Protein AF-Q5BXK5-F1 (afdb_monomer_lite)

pLDDT: mean 79.36, std 17.01, range [34.5, 97.44]

Secondary structure (DSSP, 8-state):
-----------HHHHHHHHHTT--BSSSEEE-TTSB-SSTT-B--STTEEE-GGGS-SS-SGGGS-HHHHHHHHHHHHHHHH-TTS---SSPPPP-S-PPPP--SPEEEEEEETTTEEEEEEE-------HHHHTTSTT--EEE---S-TT---PEEE-

InterPro domains:
  IPR038884 Cilia- and flagella-associated protein 61 [PTHR21178] (2-152)
  IPR056299 CFAP61, dimerisation domain [PF23150] (101-157)

Organism: Schistosoma japonicum (NCBI:txid6182)

Structure (mmCIF, N/CA/C/O backbone):
data_AF-Q5BXK5-F1
#
_entry.id   AF-Q5BXK5-F1
#
loop_
_atom_site.group_PDB
_atom_site.id
_atom_site.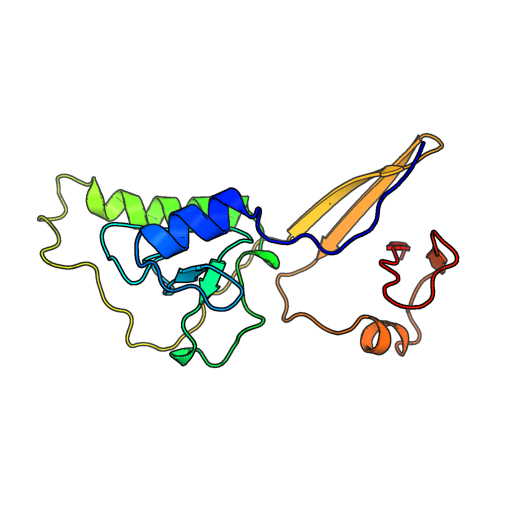type_symbol
_atom_site.label_atom_id
_atom_site.label_alt_id
_atom_site.label_comp_id
_atom_site.label_asym_id
_atom_site.label_entity_id
_atom_site.label_seq_id
_atom_site.pdbx_PDB_ins_code
_atom_site.Cartn_x
_atom_site.Cartn_y
_atom_site.Cartn_z
_atom_site.occupancy
_atom_site.B_iso_or_equiv
_atom_site.auth_seq_id
_atom_site.auth_comp_id
_atom_site.auth_asym_id
_atom_site.auth_atom_id
_atom_site.pdbx_PDB_model_num
ATOM 1 N N . GLY A 1 1 ? 7.413 -12.400 -27.528 1.00 47.06 1 GLY A N 1
ATOM 2 C CA . GLY A 1 1 ? 6.605 -12.366 -26.295 1.00 47.06 1 GLY A CA 1
ATOM 3 C C . GLY A 1 1 ? 5.501 -11.351 -26.468 1.00 47.06 1 GLY A C 1
ATOM 4 O O . GLY A 1 1 ? 5.751 -10.325 -27.089 1.00 47.06 1 GLY A O 1
ATOM 5 N N . LEU A 1 2 ? 4.295 -11.656 -25.992 1.00 42.16 2 LEU A N 1
ATOM 6 C CA . LEU A 1 2 ? 3.177 -10.714 -25.979 1.00 42.16 2 LEU A CA 1
ATOM 7 C C . LEU A 1 2 ? 3.329 -9.806 -24.750 1.00 42.16 2 LEU A C 1
ATOM 9 O O . LEU A 1 2 ? 3.443 -10.312 -23.636 1.00 42.16 2 LEU A O 1
ATOM 13 N N . PHE A 1 3 ? 3.337 -8.491 -24.949 1.00 54.56 3 PHE A N 1
ATOM 14 C CA . PHE A 1 3 ? 3.323 -7.518 -23.858 1.00 54.56 3 PHE A CA 1
ATOM 15 C C . PHE A 1 3 ? 1.945 -6.856 -23.828 1.00 54.56 3 PHE A C 1
ATOM 17 O O . PHE A 1 3 ? 1.553 -6.193 -24.786 1.00 54.56 3 PHE A O 1
ATOM 24 N N . TYR A 1 4 ? 1.191 -7.084 -22.751 1.00 51.09 4 TYR A N 1
ATOM 25 C CA . TYR A 1 4 ? -0.120 -6.475 -22.535 1.00 51.09 4 TYR A CA 1
ATOM 26 C C . TYR A 1 4 ? 0.035 -5.242 -21.644 1.00 51.09 4 TYR A C 1
ATOM 28 O O . TYR A 1 4 ? 0.395 -5.351 -20.471 1.00 51.09 4 TYR A O 1
ATOM 36 N N . PHE A 1 5 ? -0.224 -4.068 -22.214 1.00 59.38 5 PHE A N 1
ATOM 37 C CA . PHE A 1 5 ? -0.171 -2.788 -21.518 1.00 59.38 5 PHE A CA 1
ATOM 38 C C . PHE A 1 5 ? -1.597 -2.282 -21.317 1.00 59.38 5 PHE A C 1
ATOM 40 O O . PHE A 1 5 ? -2.149 -1.611 -22.178 1.00 59.38 5 PHE A O 1
ATOM 47 N N . TYR A 1 6 ? -2.195 -2.620 -20.180 1.00 58.75 6 TYR A N 1
ATOM 48 C CA . TYR A 1 6 ? -3.467 -2.042 -19.747 1.00 58.75 6 TYR A CA 1
ATOM 49 C C . TYR A 1 6 ? -3.306 -1.390 -18.380 1.00 58.75 6 TYR A C 1
ATOM 51 O O . TYR A 1 6 ? -2.348 -1.691 -17.650 1.00 58.75 6 TYR A O 1
ATOM 59 N N . MET A 1 7 ? -4.207 -0.468 -18.031 1.00 67.44 7 MET A N 1
ATOM 60 C CA . MET A 1 7 ? -4.188 0.117 -16.699 1.00 67.44 7 MET A CA 1
ATOM 61 C C . MET A 1 7 ? -4.276 -0.968 -15.629 1.00 67.44 7 MET A C 1
ATOM 63 O O . MET A 1 7 ? -5.068 -1.899 -15.729 1.00 67.44 7 MET A O 1
ATOM 67 N N . LYS A 1 8 ? -3.421 -0.865 -14.602 1.00 78.00 8 LYS A N 1
ATOM 68 C CA . LYS A 1 8 ? -3.554 -1.735 -13.435 1.00 78.00 8 LYS A CA 1
ATOM 69 C C . LYS A 1 8 ? -4.828 -1.302 -12.723 1.00 78.00 8 LYS A C 1
ATOM 71 O O . LYS A 1 8 ? -4.915 -0.159 -12.280 1.00 78.00 8 LYS A O 1
ATOM 76 N N . THR A 1 9 ? -5.797 -2.198 -12.657 1.00 84.69 9 THR A N 1
ATOM 77 C CA . THR A 1 9 ? -7.050 -2.002 -11.933 1.00 84.69 9 THR A CA 1
ATOM 78 C C . THR A 1 9 ? -7.093 -2.931 -10.729 1.00 84.69 9 THR A C 1
ATOM 80 O O . THR A 1 9 ? -6.253 -3.822 -10.580 1.00 84.69 9 THR A O 1
ATOM 83 N N . VAL A 1 10 ? -8.054 -2.696 -9.841 1.00 89.38 10 VAL A N 1
ATOM 84 C CA . VAL A 1 10 ? -8.318 -3.603 -8.725 1.00 89.38 10 VAL A CA 1
ATOM 85 C C . VAL A 1 10 ? -8.914 -4.895 -9.278 1.00 89.38 10 VAL A C 1
ATOM 87 O O . VAL A 1 10 ? -9.721 -4.862 -10.208 1.00 89.38 10 VAL A O 1
ATOM 90 N N . ASP A 1 11 ? -8.478 -6.020 -8.722 1.00 92.19 11 ASP A N 1
ATOM 91 C CA . ASP A 1 11 ? -9.042 -7.327 -9.032 1.00 92.19 11 ASP A CA 1
ATOM 92 C C . ASP A 1 11 ? -10.527 -7.394 -8.623 1.00 92.19 11 ASP A C 1
ATOM 94 O O . ASP A 1 11 ? -10.926 -6.851 -7.589 1.00 92.19 11 ASP A O 1
ATOM 98 N N . MET A 1 12 ? -11.358 -8.040 -9.442 1.00 93.69 12 MET A N 1
ATOM 99 C CA . MET A 1 12 ? -12.809 -8.054 -9.226 1.00 93.69 12 MET A CA 1
ATOM 100 C C . MET A 1 12 ? -13.225 -8.813 -7.966 1.00 93.69 12 MET A C 1
ATOM 102 O O . MET A 1 12 ? -14.217 -8.437 -7.341 1.00 93.69 12 MET A O 1
ATOM 106 N N . ASP A 1 13 ? -12.488 -9.848 -7.567 1.00 96.56 13 ASP A N 1
ATOM 107 C CA . ASP A 1 13 ? -12.787 -10.595 -6.346 1.00 96.56 13 ASP A CA 1
ATOM 108 C C . ASP A 1 13 ? -12.410 -9.780 -5.111 1.00 96.56 13 ASP A C 1
ATOM 110 O O . ASP A 1 13 ? -13.177 -9.728 -4.149 1.00 96.56 13 ASP A O 1
ATOM 114 N N . VAL A 1 14 ? -11.296 -9.043 -5.175 1.00 94.56 14 VAL A N 1
ATOM 115 C CA . VAL A 1 14 ? -10.916 -8.087 -4.124 1.00 94.56 14 VAL A CA 1
ATOM 116 C C . VAL A 1 14 ? -11.968 -6.987 -3.987 1.00 94.56 14 VAL A C 1
ATOM 118 O O . VAL A 1 14 ? -12.402 -6.691 -2.877 1.00 94.56 14 VAL A O 1
ATOM 121 N N . PHE A 1 15 ? -12.413 -6.396 -5.099 1.00 95.00 15 PHE A N 1
ATOM 122 C CA . PHE A 1 15 ? -13.461 -5.375 -5.074 1.00 95.00 15 PHE A CA 1
ATOM 123 C C . PHE A 1 15 ? -14.761 -5.901 -4.449 1.00 95.00 15 PHE A C 1
ATOM 125 O O . PHE A 1 15 ? -15.318 -5.244 -3.568 1.00 95.00 15 PHE A O 1
ATOM 132 N N . ARG A 1 16 ? -15.213 -7.098 -4.854 1.00 96.88 16 ARG A N 1
ATOM 133 C CA . ARG A 1 16 ? -16.400 -7.743 -4.274 1.00 96.88 16 ARG A CA 1
ATOM 134 C C . ARG A 1 16 ? -16.255 -7.951 -2.770 1.00 96.88 16 ARG A C 1
ATOM 136 O O . ARG A 1 16 ? -17.117 -7.502 -2.028 1.00 96.88 16 ARG A O 1
ATOM 143 N N . ALA A 1 17 ? -15.141 -8.526 -2.317 1.00 96.94 17 ALA A N 1
ATOM 144 C CA . ALA A 1 17 ? -14.907 -8.779 -0.897 1.00 96.94 17 ALA A CA 1
ATOM 145 C C . ALA A 1 17 ? -14.939 -7.496 -0.046 1.00 96.94 17 ALA A C 1
ATOM 147 O O . ALA A 1 17 ? -15.514 -7.487 1.043 1.00 96.94 17 ALA A O 1
ATOM 148 N N . LEU A 1 18 ? -14.352 -6.400 -0.544 1.00 96.69 18 LEU A N 1
ATOM 149 C CA . LEU A 1 18 ? -14.388 -5.100 0.135 1.00 96.69 18 LEU A CA 1
ATOM 150 C C . LEU A 1 18 ? -15.818 -4.546 0.216 1.00 96.69 18 LEU A C 1
ATOM 152 O O . LEU A 1 18 ? -16.234 -4.075 1.275 1.00 96.69 18 LEU A O 1
ATOM 156 N N . ASN A 1 19 ? -16.568 -4.626 -0.885 1.00 95.56 19 ASN A N 1
ATOM 157 C CA . ASN A 1 19 ? -17.942 -4.137 -0.953 1.00 95.56 19 ASN A CA 1
ATOM 158 C C . ASN A 1 19 ? -18.890 -4.950 -0.056 1.00 95.56 19 ASN A C 1
ATOM 160 O O . ASN A 1 19 ? -19.673 -4.367 0.691 1.00 95.56 19 ASN A O 1
ATOM 164 N N . ASP A 1 20 ? -18.770 -6.278 -0.072 1.00 97.38 20 ASP A N 1
ATOM 165 C CA . ASP A 1 20 ? -19.553 -7.191 0.772 1.00 97.38 20 ASP A CA 1
ATOM 166 C C . ASP A 1 20 ? -19.242 -7.000 2.268 1.00 97.38 20 ASP A C 1
ATOM 168 O O . ASP A 1 20 ? -20.085 -7.262 3.123 1.00 97.38 20 ASP A O 1
ATOM 172 N N . SER A 1 21 ? -18.050 -6.480 2.583 1.00 96.75 21 SER A N 1
ATOM 173 C CA . SER A 1 21 ? -17.633 -6.101 3.941 1.00 96.75 21 SER A CA 1
ATOM 174 C C . SER A 1 21 ? -18.034 -4.669 4.331 1.00 96.75 21 SER A C 1
ATOM 176 O O . SER A 1 21 ? -17.604 -4.180 5.374 1.00 96.75 21 SER A O 1
ATOM 178 N N . CYS A 1 22 ? -18.826 -3.969 3.509 1.00 96.00 22 CYS A N 1
ATOM 179 C CA . CYS A 1 22 ? -19.244 -2.577 3.730 1.00 96.00 22 CYS A CA 1
ATOM 180 C C . CYS A 1 22 ? -18.069 -1.591 3.891 1.00 96.00 22 CYS A C 1
ATOM 182 O O . CYS A 1 22 ? -18.188 -0.570 4.581 1.00 96.00 22 CYS A O 1
ATOM 184 N N . LEU A 1 23 ? -16.927 -1.879 3.258 1.00 97.44 23 LEU A N 1
ATOM 185 C CA . LEU A 1 23 ? -15.795 -0.963 3.236 1.00 97.44 23 LEU A CA 1
ATOM 186 C C . LEU A 1 23 ? -15.999 0.107 2.164 1.00 97.44 23 LEU A C 1
ATOM 188 O O . LEU A 1 23 ? -16.365 -0.184 1.025 1.00 97.44 23 LEU A O 1
ATOM 192 N N . VAL A 1 24 ? -15.755 1.367 2.526 1.00 96.06 24 VAL A N 1
ATOM 193 C CA . VAL A 1 24 ? -15.967 2.496 1.616 1.00 96.06 24 VAL A CA 1
ATOM 194 C C . VAL A 1 24 ? -14.963 2.426 0.468 1.00 96.06 24 VAL A C 1
ATOM 196 O O . VAL A 1 24 ? -13.750 2.545 0.661 1.00 96.06 24 VAL A O 1
ATOM 199 N N . PHE A 1 25 ? -15.492 2.285 -0.746 1.00 95.06 25 PHE A N 1
ATOM 200 C CA . PHE A 1 25 ? -14.717 2.172 -1.972 1.00 95.06 25 PHE A CA 1
ATOM 201 C C . PHE A 1 25 ? -15.172 3.225 -2.993 1.00 95.06 25 PHE A C 1
ATOM 203 O O . PHE A 1 25 ? -16.329 3.257 -3.398 1.00 95.06 25 PHE A O 1
ATOM 210 N N . ASP A 1 26 ? -14.252 4.090 -3.423 1.00 91.88 26 ASP A N 1
ATOM 211 C CA . ASP A 1 26 ? -14.485 5.168 -4.398 1.00 91.88 26 ASP A CA 1
ATOM 212 C C . ASP A 1 26 ? -13.371 5.118 -5.448 1.00 91.88 26 ASP A C 1
ATOM 214 O O . ASP A 1 26 ? -12.355 5.804 -5.322 1.00 91.88 26 ASP A O 1
ATOM 218 N N . SER A 1 27 ? -13.495 4.203 -6.419 1.00 90.12 27 SER A N 1
ATOM 219 C CA . SER A 1 27 ? -12.436 3.722 -7.342 1.00 90.12 27 SER A CA 1
ATOM 220 C C . SER A 1 27 ? -11.240 3.013 -6.679 1.00 90.12 27 SER A C 1
ATOM 222 O O . SER A 1 27 ? -10.515 2.272 -7.341 1.00 90.12 27 SER A O 1
ATOM 224 N N . ARG A 1 28 ? -11.044 3.240 -5.379 1.00 94.06 28 ARG A N 1
ATOM 225 C CA . ARG A 1 28 ? -9.994 2.728 -4.497 1.00 94.06 28 ARG A CA 1
ATOM 226 C C . ARG A 1 28 ? -10.553 2.619 -3.075 1.00 94.06 28 ARG A C 1
ATOM 228 O O . ARG A 1 28 ? -11.512 3.318 -2.738 1.00 94.06 28 ARG A O 1
ATOM 235 N N . LEU A 1 29 ? -9.937 1.785 -2.242 1.00 96.69 29 LEU A N 1
ATOM 236 C CA . LEU A 1 29 ? -10.289 1.637 -0.829 1.00 96.69 29 LEU A CA 1
ATOM 237 C C . LEU A 1 29 ? -9.961 2.930 -0.071 1.00 96.69 29 LEU A C 1
ATOM 239 O O . LEU A 1 29 ? -8.819 3.391 -0.094 1.00 96.69 29 LEU A O 1
ATOM 243 N N . VAL A 1 30 ? -10.957 3.528 0.578 1.00 95.69 30 VAL A N 1
ATOM 244 C CA . VAL A 1 30 ? -10.799 4.817 1.258 1.00 95.69 30 VAL A CA 1
ATOM 245 C C . VAL A 1 30 ? -10.200 4.622 2.649 1.00 95.69 30 VAL A C 1
ATOM 247 O O . VAL A 1 30 ? -10.742 3.872 3.460 1.00 95.69 30 VAL A O 1
ATOM 250 N N . ILE A 1 31 ? -9.117 5.346 2.932 1.00 95.12 31 ILE A N 1
ATOM 251 C CA . ILE A 1 31 ? -8.429 5.359 4.228 1.00 95.12 31 ILE A CA 1
ATOM 252 C C 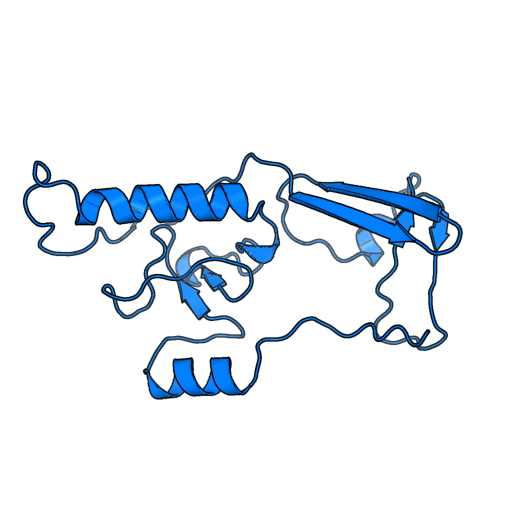. ILE A 1 31 ? -8.205 6.786 4.751 1.00 95.12 31 ILE A C 1
ATOM 254 O O . ILE A 1 31 ? -8.242 7.750 3.986 1.00 95.12 31 ILE A O 1
ATOM 258 N N . ASP A 1 32 ? -7.964 6.951 6.050 1.00 92.06 32 ASP A N 1
ATOM 259 C CA . ASP A 1 32 ? -7.323 8.168 6.577 1.00 92.06 32 ASP A CA 1
ATOM 260 C C . ASP A 1 32 ? -5.793 8.076 6.602 1.00 92.06 32 ASP A C 1
ATOM 262 O O . ASP A 1 32 ? -5.206 7.070 6.203 1.00 92.06 32 ASP A O 1
ATOM 266 N N . ILE A 1 33 ? -5.146 9.153 7.058 1.00 91.19 33 ILE A N 1
ATOM 267 C CA . ILE A 1 33 ? -3.684 9.237 7.167 1.00 91.19 33 ILE A CA 1
ATOM 268 C C . ILE A 1 33 ? -3.085 8.230 8.157 1.00 91.19 33 ILE A C 1
ATOM 270 O O . ILE A 1 33 ? -1.903 7.923 8.063 1.00 91.19 33 ILE A O 1
ATOM 274 N N . ASN A 1 34 ? -3.901 7.683 9.063 1.00 90.50 34 ASN A N 1
ATOM 275 C CA . ASN A 1 34 ? -3.506 6.655 10.026 1.00 90.50 34 ASN A CA 1
ATOM 276 C C . ASN A 1 34 ? -3.840 5.244 9.503 1.00 90.50 34 ASN A C 1
ATOM 278 O O . ASN A 1 34 ? -3.887 4.282 10.272 1.00 90.50 34 ASN A O 1
ATOM 282 N N . PHE A 1 35 ? -4.061 5.105 8.191 1.00 93.69 35 PHE A N 1
ATOM 283 C CA . PHE A 1 35 ? -4.338 3.852 7.487 1.00 93.69 35 PHE A CA 1
ATOM 284 C C . PHE A 1 35 ? -5.674 3.188 7.834 1.00 93.69 35 PHE A C 1
ATOM 286 O O . PHE A 1 35 ? -5.916 2.074 7.369 1.00 93.69 35 PHE A O 1
ATOM 293 N N . HIS A 1 36 ? -6.559 3.824 8.608 1.00 93.12 36 HIS A N 1
ATOM 294 C CA . HIS A 1 36 ? -7.856 3.228 8.934 1.00 93.12 36 HIS A CA 1
ATOM 295 C C . HIS A 1 36 ? -8.823 3.348 7.769 1.00 93.12 36 HIS A C 1
ATOM 297 O O . HIS A 1 36 ? -8.920 4.401 7.137 1.00 93.12 36 HIS A O 1
ATOM 303 N N . THR A 1 37 ? -9.608 2.297 7.555 1.00 94.81 37 THR A N 1
ATOM 304 C CA . THR A 1 37 ? -10.802 2.361 6.707 1.00 94.81 37 THR A CA 1
ATOM 305 C C . THR A 1 37 ? -11.966 3.039 7.453 1.00 94.81 37 THR A C 1
ATOM 307 O O . THR A 1 37 ? -11.780 3.684 8.489 1.00 94.81 37 THR A O 1
ATOM 310 N N . ASN A 1 38 ? -13.196 2.931 6.941 1.00 93.12 38 ASN A N 1
ATOM 311 C CA . ASN A 1 38 ? -14.387 3.306 7.711 1.00 93.12 38 ASN A CA 1
ATOM 312 C C . ASN A 1 38 ? -14.631 2.388 8.920 1.00 93.12 38 ASN A C 1
ATOM 314 O O . ASN A 1 38 ? -15.261 2.830 9.879 1.00 93.12 38 ASN A O 1
ATOM 318 N N . ASP A 1 39 ? -14.126 1.153 8.891 1.00 92.38 39 ASP A N 1
ATOM 319 C CA . ASP A 1 39 ? -14.006 0.311 10.076 1.00 92.38 39 ASP A CA 1
ATOM 320 C C . ASP A 1 39 ? -12.621 0.521 10.692 1.00 92.38 39 ASP A C 1
ATOM 322 O O . ASP A 1 39 ? -11.588 0.249 10.079 1.00 92.38 39 ASP A O 1
ATOM 326 N N . ALA A 1 40 ? -12.593 1.013 11.925 1.00 85.56 40 ALA A N 1
ATOM 327 C CA . ALA A 1 40 ? -11.353 1.390 12.580 1.00 85.56 40 ALA A CA 1
ATOM 328 C C . ALA A 1 40 ? -10.525 0.190 13.089 1.00 85.56 40 ALA A C 1
ATOM 330 O O . ALA A 1 40 ? -9.380 0.362 13.502 1.00 85.56 40 ALA A O 1
ATOM 331 N N . SER A 1 41 ? -11.083 -1.024 13.046 1.00 87.62 41 SER A N 1
ATOM 332 C CA . SER A 1 41 ? -10.343 -2.272 13.261 1.00 87.62 41 SER A CA 1
ATOM 333 C C . SER A 1 41 ? -9.625 -2.761 11.998 1.00 87.62 41 SER A C 1
ATOM 335 O O . SER A 1 41 ? -8.716 -3.587 12.086 1.00 87.62 41 SER A O 1
ATOM 337 N N . ILE A 1 42 ? -9.990 -2.224 10.829 1.00 92.94 42 ILE A N 1
ATOM 338 C CA . ILE A 1 42 ? -9.433 -2.600 9.533 1.00 92.94 42 ILE A CA 1
ATOM 339 C C . ILE A 1 42 ? -8.543 -1.468 9.027 1.00 92.94 42 ILE A C 1
ATOM 341 O O . ILE A 1 42 ? -8.979 -0.329 8.831 1.00 92.94 42 ILE A O 1
ATOM 345 N N . ARG A 1 43 ? -7.278 -1.805 8.774 1.00 93.69 43 ARG A N 1
ATOM 346 C CA . ARG A 1 43 ? -6.294 -0.900 8.180 1.00 93.69 43 ARG A CA 1
ATOM 347 C C . ARG A 1 43 ? -5.864 -1.397 6.811 1.00 93.69 43 ARG A C 1
ATOM 349 O O . ARG A 1 43 ? -5.835 -2.601 6.566 1.00 93.69 43 ARG A O 1
ATOM 356 N N . ALA A 1 44 ? -5.514 -0.474 5.925 1.00 96.38 44 ALA A N 1
ATOM 357 C CA . ALA A 1 44 ? -5.066 -0.808 4.582 1.00 96.38 44 ALA A CA 1
ATOM 358 C C . ALA A 1 44 ? -3.974 0.142 4.098 1.00 96.38 44 ALA A C 1
ATOM 360 O O . ALA A 1 44 ? -3.959 1.324 4.431 1.00 96.38 44 ALA A O 1
ATOM 361 N N . ALA A 1 45 ? -3.085 -0.374 3.255 1.00 97.06 45 ALA A N 1
ATOM 362 C CA . ALA A 1 45 ? -2.019 0.391 2.629 1.00 97.06 45 ALA A CA 1
ATOM 363 C C . ALA A 1 45 ? -1.774 -0.077 1.188 1.00 97.06 45 ALA A C 1
ATOM 365 O O . ALA A 1 45 ? -2.276 -1.114 0.751 1.00 97.06 45 ALA A O 1
ATOM 366 N N . GLY A 1 46 ? -0.981 0.693 0.444 1.00 95.50 46 GLY A N 1
ATOM 367 C CA . GLY A 1 46 ? -0.560 0.336 -0.909 1.00 95.50 46 GLY A CA 1
ATOM 368 C C . GLY A 1 46 ? -1.494 0.827 -2.026 1.00 95.50 46 GLY A C 1
ATOM 369 O O . GLY A 1 46 ? -2.446 1.566 -1.772 1.00 95.50 46 GLY A O 1
ATOM 370 N N . PRO A 1 47 ? -1.229 0.445 -3.289 1.00 93.69 47 PRO A N 1
ATOM 371 C CA . PRO A 1 47 ? -1.805 1.093 -4.477 1.00 93.69 47 PRO A CA 1
ATOM 372 C C . PRO A 1 47 ? -3.335 1.037 -4.602 1.00 93.69 47 PRO A C 1
ATOM 374 O O . PRO A 1 47 ? -3.919 1.844 -5.324 1.00 93.69 47 PRO A O 1
ATOM 377 N N . ILE A 1 48 ? -3.985 0.104 -3.898 1.00 95.06 48 ILE A N 1
ATOM 378 C CA . ILE A 1 48 ? -5.449 -0.010 -3.844 1.00 95.06 48 ILE A CA 1
ATOM 379 C C . ILE A 1 48 ? -6.103 1.124 -3.048 1.00 95.06 48 ILE A C 1
ATOM 381 O O . ILE A 1 48 ? -7.304 1.338 -3.171 1.00 95.06 48 ILE A O 1
ATOM 385 N N . THR A 1 49 ? -5.336 1.835 -2.223 1.00 95.81 49 THR A N 1
ATOM 386 C CA . THR A 1 49 ? -5.862 2.820 -1.273 1.00 95.81 49 THR A CA 1
ATOM 387 C C . THR A 1 49 ? -5.895 4.242 -1.835 1.00 95.81 49 THR A C 1
ATOM 389 O O . THR A 1 49 ? -5.075 4.626 -2.673 1.00 95.81 49 THR A O 1
ATOM 392 N N . LYS A 1 50 ? -6.844 5.046 -1.349 1.00 94.44 50 LYS A N 1
ATOM 393 C CA . LYS A 1 50 ? -6.884 6.507 -1.505 1.00 94.44 50 LYS A CA 1
ATOM 394 C C . LYS A 1 50 ? -7.217 7.164 -0.168 1.00 94.44 50 LYS A C 1
ATOM 396 O O . LYS A 1 50 ? -7.922 6.566 0.642 1.00 94.44 50 LYS A O 1
ATOM 401 N N . PHE A 1 51 ? -6.772 8.399 0.042 1.00 93.81 51 PHE A N 1
ATOM 402 C CA . PHE A 1 51 ? -7.164 9.147 1.235 1.00 93.81 51 PHE A CA 1
ATOM 403 C C . PHE A 1 51 ? -8.613 9.659 1.139 1.00 93.81 51 PHE A C 1
ATOM 405 O O . PHE A 1 51 ? -9.164 9.829 0.046 1.00 93.81 51 PHE A O 1
ATOM 412 N N . LYS A 1 52 ? -9.254 9.882 2.295 1.00 91.50 52 LYS A N 1
ATOM 413 C CA . LYS A 1 52 ? -10.603 10.472 2.403 1.00 91.50 52 LYS A CA 1
ATOM 414 C C . LYS A 1 52 ? -10.687 11.805 1.635 1.00 91.50 52 LYS A C 1
ATOM 416 O O . LYS A 1 52 ? -9.768 12.615 1.653 1.00 91.50 52 LYS A O 1
ATOM 421 N N . ARG A 1 53 ? -11.839 12.097 1.019 1.00 86.25 53 ARG A N 1
ATOM 422 C CA . ARG A 1 53 ? -12.035 13.332 0.222 1.00 86.25 53 ARG A CA 1
ATOM 423 C C . ARG A 1 53 ? -11.832 14.634 1.004 1.00 86.25 53 ARG A C 1
ATOM 425 O O . ARG A 1 53 ? -11.557 15.658 0.393 1.00 86.25 53 ARG A O 1
ATOM 432 N N . ILE A 1 54 ? -11.938 14.591 2.333 1.00 84.19 54 ILE A N 1
ATOM 433 C CA . ILE A 1 54 ? -11.699 15.743 3.216 1.00 84.19 54 ILE A CA 1
ATOM 434 C C . ILE A 1 54 ? -10.281 16.321 3.081 1.00 84.19 54 ILE A C 1
ATOM 436 O O . ILE A 1 54 ? -10.070 17.475 3.427 1.00 84.19 54 ILE A O 1
ATOM 440 N N . TYR A 1 55 ? -9.332 15.543 2.549 1.00 82.69 55 TYR A N 1
ATOM 441 C CA . TYR A 1 55 ? -7.969 15.989 2.265 1.00 82.69 55 TYR A CA 1
ATOM 442 C C . TYR A 1 55 ? -7.824 16.684 0.893 1.00 82.69 55 TYR A C 1
ATOM 444 O O . TYR A 1 55 ? -6.722 17.073 0.518 1.00 82.69 55 TYR A O 1
ATOM 452 N N . TYR A 1 56 ? -8.918 16.816 0.126 1.00 80.62 56 TYR A N 1
ATOM 453 C CA . TYR A 1 56 ? -9.011 17.512 -1.169 1.00 80.62 56 TYR A CA 1
ATOM 454 C C . TYR A 1 56 ? -7.945 17.123 -2.212 1.00 80.62 56 TYR A C 1
ATOM 456 O O . TYR A 1 56 ? -7.579 17.929 -3.066 1.00 80.62 56 TYR A O 1
ATOM 464 N N . ASN A 1 57 ? -7.454 15.878 -2.176 1.00 81.44 57 ASN A N 1
ATOM 465 C CA . ASN A 1 57 ? -6.445 15.399 -3.116 1.00 81.44 57 ASN A CA 1
ATOM 466 C C . ASN A 1 57 ? -6.620 13.907 -3.445 1.00 81.44 57 ASN A C 1
ATOM 468 O O . ASN A 1 57 ? -6.179 13.032 -2.705 1.00 81.44 57 ASN A O 1
ATOM 472 N N . ASP A 1 58 ? -7.234 13.616 -4.593 1.00 84.19 58 ASP A N 1
ATOM 473 C CA . ASP A 1 58 ? -7.438 12.244 -5.083 1.00 84.19 58 ASP A CA 1
ATOM 474 C C . ASP A 1 58 ? -6.191 11.635 -5.758 1.00 84.19 58 ASP A C 1
ATOM 476 O O . ASP A 1 58 ? -6.175 10.438 -6.080 1.00 84.19 58 ASP A O 1
ATOM 480 N N . TYR A 1 59 ? -5.152 12.444 -5.994 1.00 86.12 59 TYR A N 1
ATOM 481 C CA . TYR A 1 59 ? -3.909 12.031 -6.650 1.00 86.12 59 TYR A CA 1
ATOM 482 C C . TYR A 1 59 ? -2.816 11.656 -5.650 1.00 86.12 59 TYR A C 1
ATOM 484 O O . TYR A 1 59 ? -2.002 10.782 -5.949 1.00 86.12 59 TYR A O 1
ATOM 492 N N . TRP A 1 60 ? -2.828 12.255 -4.458 1.00 90.00 60 TRP A N 1
ATOM 493 C CA . TRP A 1 60 ? -1.946 11.891 -3.358 1.00 90.00 60 TRP A CA 1
ATOM 494 C C . TRP A 1 60 ? -2.390 10.547 -2.782 1.00 90.00 60 TRP A C 1
ATOM 496 O O . TRP A 1 60 ? -3.371 10.452 -2.054 1.00 90.00 60 TRP A O 1
ATOM 506 N N . ARG A 1 61 ? -1.726 9.467 -3.191 1.00 91.25 61 ARG A N 1
ATOM 507 C CA . ARG A 1 61 ? -2.101 8.083 -2.862 1.00 91.25 61 ARG A CA 1
ATOM 508 C C . ARG A 1 61 ? -0.846 7.252 -2.671 1.00 91.25 61 ARG A C 1
ATOM 510 O O . ARG A 1 61 ? 0.158 7.520 -3.319 1.00 91.25 61 ARG A O 1
ATOM 517 N N . HIS A 1 62 ? -0.927 6.160 -1.917 1.00 94.56 62 HIS A N 1
ATOM 518 C CA . HIS A 1 62 ? 0.204 5.237 -1.740 1.00 94.56 62 HIS A CA 1
ATOM 519 C C . HIS A 1 62 ? 0.778 4.681 -3.053 1.00 94.56 62 HIS A C 1
ATOM 521 O O . HIS A 1 62 ? 1.933 4.275 -3.092 1.00 94.56 62 HIS A O 1
ATOM 527 N N . GLU A 1 63 ? 0.003 4.683 -4.143 1.00 91.81 63 GLU A N 1
ATOM 528 C CA . GLU A 1 63 ? 0.488 4.306 -5.472 1.00 91.81 63 GLU A CA 1
ATOM 529 C C . GLU A 1 63 ? 1.688 5.145 -5.942 1.00 91.81 63 GLU A C 1
ATOM 531 O O . GLU A 1 63 ? 2.530 4.605 -6.652 1.00 91.81 63 GLU A O 1
ATOM 536 N N . ILE A 1 64 ? 1.799 6.428 -5.578 1.00 89.75 64 ILE A N 1
ATOM 537 C CA . ILE A 1 64 ? 2.902 7.306 -6.027 1.00 89.75 64 ILE A CA 1
ATOM 538 C C . ILE A 1 64 ? 4.146 7.206 -5.130 1.00 89.75 64 ILE A C 1
ATOM 540 O O . ILE A 1 64 ? 5.213 7.671 -5.516 1.00 89.75 64 ILE A O 1
ATOM 544 N N . ALA A 1 65 ? 4.012 6.588 -3.956 1.00 92.44 65 ALA A N 1
ATOM 545 C CA . ALA A 1 65 ? 5.040 6.535 -2.927 1.00 92.44 65 ALA A CA 1
ATOM 546 C C . ALA A 1 65 ? 5.866 5.240 -2.986 1.00 92.44 65 ALA A C 1
ATOM 548 O O . ALA A 1 65 ? 5.529 4.276 -3.686 1.00 92.44 65 ALA A O 1
ATOM 549 N N . ASN A 1 66 ? 6.962 5.213 -2.228 1.00 94.62 66 ASN A N 1
ATOM 550 C CA . ASN A 1 66 ? 7.761 4.014 -2.025 1.00 94.62 66 ASN A CA 1
ATOM 551 C C . ASN A 1 66 ? 7.013 3.021 -1.117 1.00 94.62 66 ASN A C 1
ATOM 553 O O . ASN A 1 66 ? 6.668 3.342 0.016 1.00 94.62 66 ASN A O 1
ATOM 557 N N . SER A 1 67 ? 6.780 1.791 -1.581 1.00 94.94 67 SER A N 1
ATOM 558 C CA . SER A 1 67 ? 6.024 0.794 -0.811 1.00 94.94 67 SER A CA 1
ATOM 559 C C . SER A 1 67 ? 6.701 0.362 0.493 1.00 94.94 67 SER A C 1
ATOM 561 O O . SER A 1 67 ? 6.002 -0.055 1.412 1.00 94.94 67 SER A O 1
ATOM 563 N N . VAL A 1 68 ? 8.034 0.442 0.579 1.00 96.06 68 VAL A N 1
ATOM 564 C CA . VAL A 1 68 ? 8.793 0.143 1.803 1.00 96.06 68 VAL A CA 1
ATOM 565 C C . VAL A 1 68 ? 8.524 1.222 2.847 1.00 96.06 68 VAL A C 1
ATOM 567 O O . VAL A 1 68 ? 8.159 0.886 3.969 1.00 96.06 68 VAL A O 1
ATOM 570 N N . GLU A 1 69 ? 8.596 2.500 2.465 1.00 96.50 69 GLU A N 1
ATOM 571 C CA . GLU A 1 69 ? 8.220 3.625 3.334 1.00 96.50 69 GLU A CA 1
ATOM 572 C C . GLU A 1 69 ? 6.775 3.497 3.827 1.00 96.50 69 GLU A C 1
ATOM 574 O O . GLU A 1 69 ? 6.528 3.550 5.027 1.00 96.50 69 GLU A O 1
ATOM 579 N N . ILE A 1 70 ? 5.830 3.230 2.917 1.00 96.94 70 ILE A N 1
ATOM 580 C CA . ILE A 1 70 ? 4.421 3.010 3.271 1.00 96.94 70 ILE A CA 1
ATOM 581 C C . ILE A 1 70 ? 4.263 1.862 4.278 1.00 96.94 70 ILE A C 1
ATOM 583 O O . ILE A 1 70 ? 3.481 1.972 5.222 1.00 96.94 70 ILE A O 1
ATOM 587 N N . GLY A 1 71 ? 4.996 0.762 4.086 1.00 96.38 71 GLY A N 1
ATOM 588 C CA . GLY A 1 71 ? 4.989 -0.378 5.000 1.00 96.38 71 GLY A CA 1
ATOM 589 C C . GLY A 1 71 ? 5.530 -0.031 6.387 1.00 96.38 71 GLY A C 1
ATOM 590 O O . GLY A 1 71 ? 4.930 -0.436 7.379 1.00 96.38 71 GLY A O 1
ATOM 591 N N . HIS A 1 72 ? 6.607 0.756 6.461 1.00 95.81 72 HIS A N 1
ATOM 592 C CA . HIS A 1 72 ? 7.134 1.270 7.727 1.00 95.81 72 HIS A CA 1
ATOM 593 C C . HIS A 1 72 ? 6.116 2.161 8.437 1.00 95.81 72 HIS A C 1
ATOM 595 O O . HIS A 1 72 ? 5.798 1.895 9.591 1.00 95.81 72 HIS A O 1
ATOM 601 N N . CYS A 1 73 ? 5.523 3.131 7.736 1.00 94.12 73 CYS A N 1
ATOM 602 C CA . CYS A 1 73 ? 4.501 4.002 8.315 1.00 94.12 73 CYS A CA 1
ATOM 603 C C . CYS A 1 73 ? 3.288 3.214 8.837 1.00 94.12 73 CYS A C 1
ATOM 605 O O . CYS A 1 73 ? 2.788 3.502 9.922 1.00 94.12 73 CYS A O 1
ATOM 607 N N . LEU A 1 74 ? 2.818 2.200 8.097 1.00 94.56 74 LEU A N 1
ATOM 608 C CA . LEU A 1 74 ? 1.753 1.315 8.577 1.00 94.56 74 LEU A CA 1
ATOM 609 C C . LEU A 1 74 ? 2.198 0.523 9.816 1.00 94.56 74 LEU A C 1
ATOM 611 O O . LEU A 1 74 ? 1.416 0.365 10.750 1.00 94.56 74 LEU A O 1
ATOM 615 N N . GLY A 1 75 ? 3.434 0.020 9.818 1.00 93.12 75 GLY A N 1
ATOM 616 C CA . GLY A 1 75 ? 4.025 -0.698 10.944 1.00 93.12 75 GLY A CA 1
ATOM 617 C C . GLY A 1 75 ? 4.058 0.148 12.213 1.00 93.12 75 GLY A C 1
ATOM 618 O O . GLY A 1 75 ? 3.563 -0.301 13.242 1.00 93.12 75 GLY A O 1
ATOM 619 N N . ASP A 1 76 ? 4.536 1.388 12.120 1.00 90.00 76 ASP A N 1
ATOM 620 C CA . ASP A 1 76 ? 4.574 2.335 13.239 1.00 90.00 76 ASP A CA 1
ATOM 621 C C . ASP A 1 76 ? 3.173 2.560 13.826 1.00 90.00 76 ASP A C 1
ATOM 623 O O . ASP A 1 76 ? 2.976 2.506 15.036 1.00 90.00 76 ASP A O 1
ATOM 627 N N . GLN A 1 77 ? 2.162 2.698 12.963 1.00 86.75 77 GLN A N 1
ATOM 628 C CA . GLN A 1 77 ? 0.762 2.848 13.373 1.00 86.75 77 GLN A CA 1
ATOM 629 C C . GLN A 1 77 ? 0.157 1.591 14.021 1.00 86.75 77 GLN A C 1
ATOM 631 O O . GLN A 1 77 ? -0.840 1.682 14.745 1.00 86.75 77 GLN A O 1
ATOM 636 N N . LEU A 1 78 ? 0.712 0.412 13.732 1.00 87.19 78 LEU A N 1
ATOM 637 C CA . LEU A 1 78 ? 0.311 -0.854 14.343 1.00 87.19 78 LEU A CA 1
ATOM 638 C C . LEU A 1 78 ? 1.032 -1.107 15.669 1.00 87.19 78 LEU A C 1
ATOM 640 O O . LEU A 1 78 ? 0.433 -1.724 16.546 1.00 87.19 78 LEU A O 1
ATOM 644 N N . LEU A 1 79 ? 2.273 -0.640 15.838 1.00 86.69 79 LEU A N 1
ATOM 645 C CA . LEU A 1 79 ? 3.033 -0.811 17.083 1.00 86.69 79 LEU A CA 1
ATOM 646 C C . LEU A 1 79 ? 2.277 -0.240 18.288 1.00 86.69 79 LEU A C 1
ATOM 648 O O . LEU A 1 79 ? 2.203 -0.906 19.319 1.00 86.69 79 LEU A O 1
ATOM 652 N N . ASP A 1 80 ? 1.603 0.899 18.117 1.00 77.75 80 ASP A N 1
ATOM 653 C CA . ASP A 1 80 ? 0.755 1.514 19.148 1.00 77.75 80 ASP A CA 1
ATOM 654 C C . ASP A 1 80 ? -0.382 0.603 19.651 1.00 77.75 80 ASP A C 1
ATOM 656 O O . ASP A 1 80 ? -0.893 0.786 20.755 1.00 77.75 80 ASP A O 1
ATOM 660 N N . LEU A 1 81 ? -0.808 -0.383 18.853 1.00 77.81 81 LEU A N 1
ATOM 661 C CA . LEU A 1 81 ? -1.835 -1.353 19.247 1.00 77.81 81 LEU A CA 1
ATOM 662 C C . LEU A 1 81 ? -1.271 -2.508 20.081 1.00 77.81 81 LEU A C 1
ATOM 664 O O . LEU A 1 81 ? -2.028 -3.165 20.800 1.00 77.81 81 LEU A O 1
ATOM 668 N N . PHE A 1 82 ? 0.027 -2.783 19.949 1.00 77.81 82 PHE A N 1
ATOM 669 C CA . PHE A 1 82 ? 0.689 -3.940 20.547 1.00 77.81 82 PHE A CA 1
ATOM 670 C C . PHE A 1 82 ? 1.653 -3.577 21.677 1.00 77.81 82 PHE A C 1
ATOM 672 O O . PHE A 1 82 ? 2.108 -4.487 22.369 1.00 77.81 82 PHE A O 1
ATOM 679 N N . ASP A 1 83 ? 1.956 -2.295 21.894 1.00 77.12 83 ASP A N 1
ATOM 680 C CA . ASP A 1 83 ? 2.787 -1.868 23.017 1.00 77.12 83 ASP A CA 1
ATOM 681 C C . ASP A 1 83 ? 2.036 -2.070 24.351 1.00 77.12 83 ASP A C 1
ATOM 683 O O . ASP A 1 83 ? 1.039 -1.392 24.617 1.00 77.12 83 ASP A O 1
ATOM 687 N N . PRO A 1 84 ? 2.500 -2.981 25.228 1.00 73.69 84 PRO A N 1
ATOM 688 C CA . PRO A 1 84 ? 1.856 -3.241 26.514 1.00 73.69 84 PRO A CA 1
ATOM 689 C C . PRO A 1 84 ? 1.943 -2.057 27.491 1.00 73.69 84 PRO A C 1
ATOM 691 O O . PRO A 1 84 ? 1.206 -2.040 28.479 1.00 73.69 84 PRO A O 1
ATOM 694 N N . ASN A 1 85 ? 2.825 -1.082 27.241 1.00 79.06 85 ASN A N 1
ATOM 695 C CA . ASN A 1 85 ? 2.972 0.125 28.056 1.00 79.06 85 ASN A CA 1
ATOM 696 C C . ASN A 1 85 ? 2.032 1.253 27.613 1.00 79.06 85 ASN A C 1
ATOM 698 O O . ASN A 1 85 ? 1.769 2.175 28.389 1.00 79.06 85 ASN A O 1
ATOM 702 N N . ILE A 1 86 ? 1.495 1.182 26.392 1.00 68.88 86 ILE A N 1
ATOM 703 C CA . ILE A 1 86 ? 0.480 2.110 25.899 1.00 68.88 86 ILE A CA 1
ATOM 704 C C . ILE A 1 86 ? -0.869 1.580 26.383 1.00 68.88 86 ILE A C 1
ATOM 706 O O . ILE A 1 86 ? -1.374 0.553 25.930 1.00 68.88 86 ILE A O 1
ATOM 710 N N . GLY A 1 87 ? -1.459 2.254 27.375 1.00 66.19 87 GLY A N 1
ATOM 711 C CA . GLY A 1 87 ? -2.775 1.876 27.889 1.00 66.19 87 GLY A CA 1
ATOM 712 C C . GLY A 1 87 ? -3.774 1.744 26.736 1.00 66.19 87 GLY A C 1
ATOM 713 O O . GLY A 1 87 ? -3.848 2.646 25.905 1.00 66.19 87 GLY A O 1
ATOM 714 N N . LYS A 1 88 ? -4.516 0.623 26.680 1.00 62.47 88 LYS A N 1
ATOM 715 C CA . LYS A 1 88 ? -5.423 0.270 25.568 1.00 62.47 88 LYS A CA 1
ATOM 716 C C . LYS A 1 88 ? -6.130 1.507 25.009 1.00 62.47 88 LYS A C 1
ATOM 718 O O . LYS A 1 88 ? -6.974 2.099 25.692 1.00 62.47 88 LYS A O 1
ATOM 723 N N . LEU A 1 89 ? -5.801 1.883 23.772 1.00 58.31 89 LEU A N 1
ATOM 724 C CA . LEU A 1 89 ? -6.454 2.991 23.081 1.00 58.31 89 LEU A CA 1
ATOM 725 C C . LEU A 1 89 ? -7.956 2.687 22.988 1.00 58.31 89 LEU A C 1
ATOM 727 O O . LEU A 1 89 ? -8.379 1.765 22.295 1.00 58.31 89 LEU A O 1
ATOM 731 N N . LYS A 1 90 ? -8.780 3.452 23.718 1.00 59.69 90 LYS A N 1
ATOM 732 C CA . LYS A 1 90 ? -10.247 3.269 23.760 1.00 59.69 90 LYS A CA 1
ATOM 733 C C . LYS A 1 90 ? -10.910 3.510 22.401 1.00 59.69 90 LYS A C 1
ATOM 735 O O . LYS A 1 90 ? -12.019 3.039 22.169 1.00 59.69 90 LYS A O 1
ATOM 740 N N . LYS A 1 91 ? -10.251 4.281 21.535 1.00 59.75 91 LYS A N 1
ATOM 741 C CA . LYS A 1 91 ? -10.668 4.585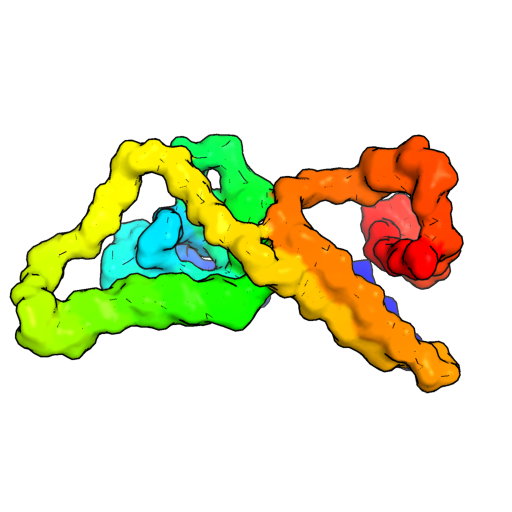 20.170 1.00 59.75 91 LYS A CA 1
ATOM 742 C C . LYS A 1 91 ? -9.424 4.958 19.357 1.00 59.75 91 LYS A C 1
ATOM 744 O O . LYS A 1 91 ? -8.585 5.686 19.892 1.00 59.75 91 LYS A O 1
ATOM 749 N N . PRO A 1 92 ? -9.294 4.502 18.104 1.00 63.44 92 PRO A N 1
ATOM 750 C CA . PRO A 1 92 ? -8.214 4.954 17.242 1.00 63.44 92 PRO A CA 1
ATOM 751 C C . PRO A 1 92 ? -8.283 6.477 17.048 1.00 63.44 92 PRO A C 1
ATOM 753 O O . PRO A 1 92 ? -9.385 7.030 16.906 1.00 63.44 92 PRO A O 1
ATOM 756 N N . PRO A 1 93 ? -7.131 7.170 17.084 1.00 66.56 93 PRO A N 1
ATOM 757 C CA . PRO A 1 93 ? -7.081 8.615 16.935 1.00 66.56 93 PRO A CA 1
ATOM 758 C C . PRO A 1 93 ? -7.665 9.014 15.580 1.00 66.56 93 PRO A C 1
ATOM 760 O O . PRO A 1 93 ? -7.246 8.537 14.525 1.00 66.56 93 PRO A O 1
ATOM 763 N N . THR A 1 94 ? -8.679 9.877 15.628 1.00 66.00 94 THR A N 1
ATOM 764 C CA . THR A 1 94 ? -9.265 10.475 14.429 1.00 66.00 94 THR A CA 1
ATOM 765 C C . THR A 1 94 ? -8.410 11.671 14.045 1.00 66.00 94 THR A C 1
ATOM 767 O O . THR A 1 94 ? -8.197 12.561 14.867 1.00 66.00 94 THR A O 1
ATOM 770 N N . ASP A 1 95 ? -7.897 11.678 12.819 1.00 67.88 95 ASP A N 1
ATOM 771 C CA . ASP A 1 95 ? -7.157 12.823 12.312 1.00 67.88 95 ASP A CA 1
ATOM 772 C C . ASP A 1 95 ? -8.117 13.956 11.917 1.00 67.88 95 ASP A C 1
ATOM 774 O O . ASP A 1 95 ? -8.957 13.799 11.031 1.00 67.88 95 ASP A O 1
ATOM 778 N N . ASN A 1 96 ? -7.959 15.101 12.581 1.00 69.19 96 ASN A N 1
ATOM 779 C CA . ASN A 1 96 ? -8.682 16.341 12.295 1.00 69.19 96 ASN A CA 1
ATOM 780 C C . ASN A 1 96 ? -7.779 17.408 11.651 1.00 69.19 96 ASN A C 1
ATOM 782 O O . ASN A 1 96 ? -8.237 18.526 11.425 1.00 69.19 96 ASN A O 1
ATOM 786 N N . SER A 1 97 ? -6.500 17.107 11.401 1.00 74.69 97 SER A N 1
ATOM 787 C CA . SER A 1 97 ? -5.537 18.083 10.880 1.00 74.69 97 SER A CA 1
ATOM 788 C C . SER A 1 97 ? -5.792 18.426 9.413 1.00 74.69 97 SER A C 1
ATOM 790 O O . SER A 1 97 ? -5.471 19.532 8.987 1.00 74.69 97 SER A O 1
ATOM 792 N N . LEU A 1 98 ? -6.398 17.500 8.656 1.00 80.31 98 LEU A N 1
ATOM 793 C CA . LEU A 1 98 ? -6.580 17.596 7.203 1.00 80.31 98 LEU A CA 1
ATOM 794 C C . LEU A 1 98 ? -5.248 17.757 6.443 1.00 80.31 98 LEU A C 1
ATOM 796 O O . LEU A 1 98 ? -5.237 18.215 5.301 1.00 80.31 98 LEU A O 1
ATOM 800 N N . ILE A 1 99 ? -4.129 17.364 7.059 1.00 85.81 99 ILE A N 1
ATOM 801 C CA . ILE A 1 99 ? -2.792 17.447 6.471 1.00 85.81 99 ILE A CA 1
ATOM 802 C C . ILE A 1 99 ? -2.463 16.108 5.811 1.00 85.81 99 ILE A C 1
ATOM 804 O O . ILE A 1 99 ? -2.560 15.053 6.433 1.00 85.81 99 ILE A O 1
ATOM 808 N N . LEU A 1 100 ? -2.062 16.148 4.540 1.00 88.62 100 LEU A N 1
ATOM 809 C CA . LEU A 1 100 ? -1.597 14.959 3.828 1.00 88.62 100 LEU A CA 1
ATOM 810 C C . LEU A 1 100 ? -0.249 14.479 4.392 1.00 88.62 100 LEU A C 1
ATOM 812 O O . LEU A 1 100 ? 0.600 15.308 4.725 1.00 88.62 100 LEU A O 1
ATOM 816 N N . PRO A 1 101 ? -0.009 13.158 4.446 1.00 89.00 101 PRO A N 1
ATOM 817 C CA . PRO A 1 101 ? 1.278 12.626 4.866 1.00 89.00 101 PRO A CA 1
ATOM 818 C C . PRO A 1 101 ? 2.348 12.952 3.825 1.00 89.00 101 PRO A C 1
ATOM 820 O O . PRO A 1 101 ? 2.091 12.897 2.621 1.00 89.00 101 PRO A O 1
ATOM 823 N N . THR A 1 102 ? 3.563 13.236 4.282 1.00 89.50 102 THR A N 1
ATOM 824 C CA . THR A 1 102 ? 4.705 13.464 3.394 1.00 89.50 102 THR A CA 1
ATOM 825 C C . THR A 1 102 ? 5.504 12.176 3.235 1.00 89.50 102 THR A C 1
ATOM 827 O O . THR A 1 102 ? 5.863 11.552 4.229 1.00 89.50 102 THR A O 1
ATOM 830 N N . PHE A 1 103 ? 5.826 11.817 1.993 1.00 90.69 103 PHE A N 1
ATOM 831 C CA . PHE A 1 103 ? 6.679 10.676 1.658 1.00 90.69 103 PHE A CA 1
ATOM 832 C C . PHE A 1 103 ? 8.021 11.187 1.138 1.00 90.69 103 PHE A C 1
ATOM 834 O O . PHE A 1 103 ? 8.056 12.037 0.247 1.00 90.69 103 PHE A O 1
ATOM 841 N N . GLN A 1 104 ? 9.112 10.707 1.723 1.00 91.19 104 GLN A N 1
ATOM 842 C CA . GLN A 1 104 ? 10.471 11.182 1.462 1.00 91.19 104 GLN A CA 1
ATOM 843 C C . GLN A 1 104 ? 11.256 10.214 0.581 1.00 91.19 104 GLN A C 1
ATOM 845 O O . GLN A 1 104 ? 12.181 10.629 -0.120 1.00 91.19 104 GLN A O 1
ATOM 850 N N . GLN A 1 105 ? 10.927 8.920 0.616 1.00 94.25 105 GLN A N 1
ATOM 851 C CA . GLN A 1 105 ? 11.693 7.938 -0.134 1.00 94.25 105 GLN A CA 1
ATOM 852 C C . GLN A 1 105 ? 11.332 7.995 -1.622 1.00 94.25 105 GLN A C 1
ATOM 854 O O . GLN A 1 105 ? 10.150 8.040 -1.981 1.00 94.25 105 GLN A O 1
ATOM 859 N N . PRO A 1 106 ? 12.329 7.929 -2.522 1.00 92.81 106 PRO A N 1
ATOM 860 C CA . PRO A 1 106 ? 12.054 7.868 -3.944 1.00 92.81 106 PRO A CA 1
ATOM 861 C C . PRO A 1 106 ? 11.332 6.566 -4.283 1.00 92.81 106 PRO A C 1
ATOM 863 O O . PRO A 1 106 ? 11.634 5.494 -3.745 1.00 92.81 106 PRO A O 1
ATOM 866 N N . LYS A 1 107 ? 10.403 6.640 -5.232 1.00 91.00 107 LYS A N 1
ATOM 867 C CA . LYS A 1 107 ? 9.814 5.456 -5.841 1.00 91.00 107 LYS A CA 1
ATOM 868 C C . LYS A 1 107 ? 10.735 4.971 -6.955 1.00 91.00 107 LYS A C 1
ATOM 870 O O . LYS A 1 107 ? 10.991 5.690 -7.919 1.00 91.00 107 LYS A O 1
ATOM 875 N N . ILE A 1 108 ? 11.205 3.734 -6.819 1.00 89.38 108 ILE A N 1
ATOM 876 C CA . ILE A 1 108 ? 12.169 3.124 -7.737 1.00 89.38 108 ILE A CA 1
ATOM 877 C C . ILE A 1 108 ? 11.504 1.959 -8.471 1.00 89.38 108 ILE A C 1
ATOM 879 O O . ILE A 1 108 ? 10.914 1.075 -7.852 1.00 89.38 108 ILE A O 1
ATOM 883 N N . ILE A 1 109 ? 11.603 1.955 -9.798 1.00 85.94 109 ILE A N 1
ATOM 884 C CA . ILE A 1 109 ? 11.155 0.869 -10.671 1.00 85.94 109 ILE A CA 1
ATOM 885 C C . ILE A 1 109 ? 12.359 0.405 -11.485 1.00 85.94 109 ILE A C 1
ATOM 887 O O . ILE A 1 109 ? 12.966 1.197 -12.201 1.00 85.94 109 ILE A O 1
ATOM 891 N N . GLY A 1 110 ? 12.693 -0.879 -11.381 1.00 88.25 110 GLY A N 1
ATOM 892 C CA . GLY A 1 110 ? 13.731 -1.521 -12.183 1.00 88.25 110 GLY A CA 1
ATOM 893 C C . GLY A 1 110 ? 13.137 -2.582 -13.104 1.00 88.25 110 GLY A C 1
ATOM 894 O O . GLY A 1 110 ? 12.171 -3.252 -12.733 1.00 88.25 110 GLY A O 1
ATOM 895 N N . ALA A 1 111 ? 13.704 -2.747 -14.296 1.00 85.88 111 ALA A N 1
ATOM 896 C CA . ALA A 1 111 ? 13.342 -3.831 -15.207 1.00 85.88 111 ALA A CA 1
ATOM 897 C C . ALA A 1 111 ? 14.527 -4.236 -16.090 1.00 85.88 111 ALA A C 1
ATOM 899 O O . ALA A 1 111 ? 15.381 -3.414 -16.409 1.00 85.88 111 ALA A O 1
ATOM 900 N N . LEU A 1 112 ? 14.555 -5.496 -16.526 1.00 85.81 112 LEU A N 1
ATOM 901 C CA . LEU A 1 112 ? 15.439 -5.941 -17.600 1.00 85.81 112 LEU A CA 1
ATOM 902 C C . LEU A 1 112 ? 14.658 -5.899 -18.915 1.00 85.81 112 LEU A C 1
ATOM 904 O O . LEU A 1 112 ? 13.656 -6.597 -19.077 1.00 85.81 112 LEU A O 1
ATOM 908 N N . LEU A 1 113 ? 15.104 -5.062 -19.841 1.00 82.06 113 LEU A N 1
ATOM 909 C CA . LEU A 1 113 ? 14.541 -4.946 -21.177 1.00 82.06 113 LEU A CA 1
ATOM 910 C C . LEU A 1 113 ? 15.170 -5.991 -22.119 1.00 82.06 113 LEU A C 1
ATOM 912 O O . LEU A 1 113 ? 16.283 -6.477 -21.872 1.00 82.06 113 LEU A O 1
ATOM 916 N N . PRO A 1 114 ? 14.488 -6.338 -23.229 1.00 82.19 114 PRO A N 1
ATOM 917 C CA . PRO A 1 114 ? 15.066 -7.181 -24.270 1.00 82.19 114 PRO A CA 1
ATOM 918 C C . PRO A 1 114 ? 16.431 -6.663 -24.740 1.00 82.19 114 PRO A C 1
ATOM 920 O O . PRO A 1 114 ? 16.658 -5.459 -24.810 1.00 82.19 114 PRO A O 1
ATOM 923 N N . GLY A 1 115 ? 17.337 -7.582 -25.080 1.00 85.00 115 GLY A N 1
ATOM 924 C CA . GLY A 1 115 ? 18.711 -7.226 -25.452 1.00 85.00 115 GLY A CA 1
ATOM 925 C C . GLY A 1 115 ? 19.645 -6.993 -24.261 1.00 85.00 115 GLY A C 1
ATOM 926 O O . GLY A 1 115 ? 20.716 -6.430 -24.450 1.00 85.00 115 GLY A O 1
ATOM 927 N N . ASN A 1 116 ? 19.267 -7.451 -23.060 1.00 85.56 116 ASN A N 1
ATOM 928 C CA . ASN A 1 116 ? 20.077 -7.357 -21.840 1.00 85.56 116 ASN A CA 1
ATOM 929 C C . ASN A 1 116 ? 20.338 -5.906 -21.390 1.00 85.56 116 ASN A C 1
ATOM 931 O O . ASN A 1 116 ? 21.415 -5.578 -20.895 1.00 85.56 116 ASN A O 1
ATOM 935 N N . ILE A 1 117 ? 19.346 -5.032 -21.589 1.00 84.69 117 ILE A N 1
ATOM 936 C CA . ILE A 1 117 ? 19.412 -3.616 -21.216 1.00 84.69 117 ILE A CA 1
ATOM 937 C C . ILE A 1 117 ? 18.719 -3.432 -19.867 1.00 84.69 117 ILE A C 1
ATOM 939 O O . ILE A 1 117 ? 17.551 -3.784 -19.714 1.00 84.69 117 ILE A O 1
ATOM 943 N N . SER A 1 118 ? 19.410 -2.846 -18.896 1.00 89.12 118 SER A N 1
ATOM 944 C CA . SER A 1 118 ? 18.824 -2.518 -17.594 1.00 89.12 118 SER A CA 1
ATOM 945 C C . SER A 1 118 ? 18.089 -1.179 -17.648 1.00 89.12 118 SER A C 1
ATOM 947 O O . SER A 1 118 ? 18.656 -0.171 -18.060 1.00 89.12 118 SER A O 1
ATOM 949 N N . TYR A 1 119 ? 16.838 -1.167 -17.199 1.00 84.44 119 TYR A N 1
ATOM 950 C CA . TYR A 1 119 ? 16.025 0.029 -17.002 1.00 84.44 119 TYR A CA 1
ATOM 951 C C . TYR A 1 119 ? 15.916 0.350 -15.515 1.00 84.44 119 TYR A C 1
ATOM 953 O O . TYR A 1 119 ? 15.634 -0.535 -14.702 1.00 84.44 119 TYR A O 1
ATOM 961 N N . LEU A 1 120 ? 16.092 1.626 -15.182 1.00 88.88 120 LEU A N 1
ATOM 962 C CA . LEU A 1 120 ? 15.880 2.172 -13.851 1.00 88.88 120 LEU A CA 1
ATOM 963 C C . LEU A 1 120 ? 15.105 3.483 -13.972 1.00 88.88 120 LEU A C 1
ATOM 965 O O . LEU A 1 120 ? 15.491 4.373 -14.723 1.00 88.88 120 LEU A O 1
ATOM 969 N N . HIS A 1 121 ? 14.039 3.605 -13.196 1.00 84.75 121 HIS A N 1
ATOM 970 C CA . HIS A 1 121 ? 13.249 4.817 -13.068 1.00 84.75 121 HIS A CA 1
ATOM 971 C C . HIS A 1 121 ? 13.120 5.172 -11.599 1.00 84.75 121 HIS A C 1
ATOM 973 O O . HIS A 1 121 ? 12.591 4.390 -10.809 1.00 84.75 121 HIS A O 1
ATOM 979 N N . CYS A 1 122 ? 13.636 6.340 -11.243 1.00 88.88 122 CYS A N 1
ATOM 980 C CA . CYS A 1 122 ? 13.667 6.857 -9.887 1.00 88.88 122 CYS A CA 1
ATOM 981 C C . CYS A 1 122 ? 12.957 8.205 -9.887 1.00 88.88 122 CYS A C 1
ATOM 983 O O . CYS A 1 122 ? 13.370 9.110 -10.608 1.00 88.88 122 CYS A O 1
ATOM 985 N N . VAL A 1 123 ? 11.884 8.325 -9.109 1.00 86.69 123 VAL A N 1
ATOM 986 C CA . VAL A 1 123 ? 11.096 9.558 -9.023 1.00 86.69 123 VAL A CA 1
ATOM 987 C C . VAL A 1 123 ? 10.791 9.902 -7.578 1.00 86.69 123 VAL A C 1
ATOM 989 O O . VAL A 1 123 ? 10.563 9.020 -6.747 1.00 86.69 123 VAL A O 1
ATOM 992 N N . GLN A 1 124 ? 10.764 11.198 -7.285 1.00 88.56 124 GLN A N 1
ATOM 993 C CA . GLN A 1 124 ? 10.208 11.692 -6.034 1.00 88.56 124 GLN A CA 1
ATOM 994 C C . GLN A 1 124 ? 8.695 11.409 -6.001 1.00 88.56 124 GLN A C 1
ATOM 996 O O . GLN A 1 124 ? 8.045 11.501 -7.046 1.00 88.56 124 GLN A O 1
ATOM 1001 N N . PRO A 1 125 ? 8.109 11.099 -4.831 1.00 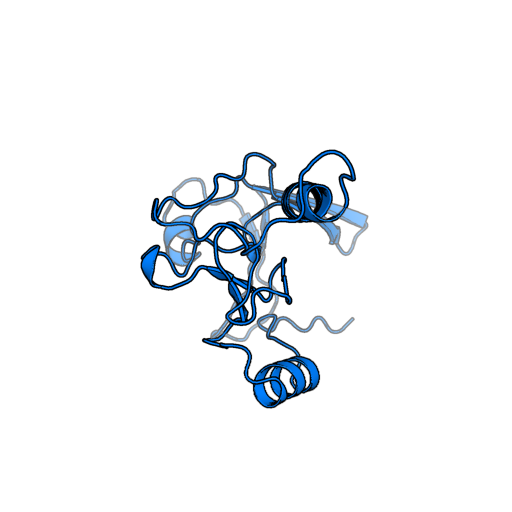84.81 125 PRO A N 1
ATOM 1002 C CA . PRO A 1 125 ? 6.662 11.106 -4.669 1.00 84.81 125 PRO A CA 1
ATOM 1003 C C . PRO A 1 125 ? 6.106 12.492 -5.023 1.00 84.81 125 PRO A C 1
ATOM 1005 O O . PRO A 1 125 ? 6.327 13.468 -4.309 1.00 84.81 125 PRO A O 1
ATOM 1008 N N . SER A 1 126 ? 5.404 12.588 -6.146 1.00 77.94 126 SER A N 1
ATOM 1009 C CA . SER A 1 126 ? 4.798 13.827 -6.629 1.00 77.94 126 SER A CA 1
ATOM 1010 C C . SER A 1 126 ? 3.358 13.585 -7.064 1.00 77.94 126 SER A C 1
ATOM 1012 O O . SER A 1 126 ? 2.947 12.453 -7.346 1.00 77.94 126 SER A O 1
ATOM 1014 N N . SER A 1 127 ? 2.564 14.657 -7.091 1.00 66.44 127 SER A N 1
ATOM 1015 C CA . SER A 1 127 ? 1.235 14.615 -7.692 1.00 66.44 127 SER A CA 1
ATOM 1016 C C . SER A 1 127 ? 1.345 14.134 -9.135 1.00 66.44 127 SER A C 1
ATOM 1018 O O . SER A 1 127 ? 2.202 14.598 -9.881 1.00 66.44 127 SER A O 1
ATOM 1020 N N . TRP A 1 128 ? 0.478 13.197 -9.518 1.00 66.75 128 TRP A N 1
ATOM 1021 C CA . TRP A 1 128 ? 0.424 12.695 -10.885 1.00 66.75 128 TRP A CA 1
ATOM 1022 C C . TRP A 1 128 ? 0.224 13.852 -11.872 1.00 66.75 128 TRP A C 1
ATOM 1024 O O . TRP A 1 128 ? -0.717 14.631 -11.719 1.00 66.75 128 TRP A O 1
ATOM 1034 N N . GLU A 1 129 ? 1.074 13.923 -12.893 1.00 65.06 129 GLU A N 1
ATOM 1035 C CA . GLU A 1 129 ? 0.889 14.808 -14.039 1.00 65.06 129 GLU A CA 1
ATOM 1036 C C . GLU A 1 129 ? 0.636 13.974 -15.303 1.00 65.06 129 GLU A C 1
ATOM 1038 O O . GLU A 1 129 ? 1.283 12.937 -15.496 1.00 65.06 129 GLU A O 1
ATOM 1043 N N . PRO A 1 130 ? -0.298 14.397 -16.178 1.00 63.34 130 PRO A N 1
ATOM 1044 C CA . PRO A 1 130 ? -0.455 13.791 -17.491 1.00 63.34 130 PRO A CA 1
ATOM 1045 C C . PRO A 1 130 ? 0.852 13.875 -18.278 1.00 63.34 130 PRO A C 1
ATOM 1047 O O . PRO A 1 130 ? 1.486 14.931 -18.334 1.00 63.34 130 PRO A O 1
ATOM 1050 N N . LEU A 1 131 ? 1.222 12.781 -18.940 1.00 63.81 131 LEU A N 1
ATOM 1051 C CA . LEU A 1 131 ? 2.449 12.705 -19.731 1.00 63.81 131 LEU A CA 1
ATOM 1052 C C . LEU A 1 131 ? 2.491 13.783 -20.824 1.00 63.81 131 LEU A C 1
ATOM 1054 O O . LEU A 1 131 ? 3.561 14.312 -21.104 1.00 63.81 131 LEU A O 1
ATOM 1058 N N . GLU A 1 132 ? 1.345 14.158 -21.407 1.00 65.94 132 GLU A N 1
ATOM 1059 C CA . GLU A 1 132 ? 1.289 15.212 -22.427 1.00 65.94 132 GLU A CA 1
ATOM 1060 C C . GLU A 1 132 ? 1.809 16.557 -21.910 1.00 65.94 132 GLU A C 1
ATOM 1062 O O . GLU A 1 132 ? 2.254 17.387 -22.701 1.00 65.94 132 GLU A O 1
ATOM 1067 N N . ASN A 1 133 ? 1.747 16.789 -20.598 1.00 66.62 133 ASN A N 1
ATOM 1068 C CA . ASN A 1 133 ? 2.296 17.992 -19.989 1.00 66.62 133 ASN A CA 1
ATOM 1069 C C . ASN A 1 133 ? 3.810 17.878 -19.803 1.00 66.62 133 ASN A C 1
ATOM 1071 O O . ASN A 1 133 ? 4.513 18.817 -20.161 1.00 66.62 133 ASN A O 1
ATOM 1075 N N . SER A 1 134 ? 4.322 16.722 -19.371 1.00 63.00 134 SER A N 1
ATOM 1076 C CA . SER A 1 134 ? 5.770 16.484 -19.279 1.00 63.00 134 SER A CA 1
ATOM 1077 C C . SER A 1 134 ? 6.458 16.434 -20.655 1.00 63.00 134 SER A C 1
ATOM 1079 O O . SER A 1 134 ? 7.628 16.776 -20.770 1.00 63.00 134 SER A O 1
ATOM 1081 N N . MET A 1 135 ? 5.743 16.051 -21.720 1.00 63.16 135 MET A N 1
ATOM 1082 C CA . MET A 1 135 ? 6.255 16.020 -23.103 1.00 63.16 135 MET A CA 1
ATOM 1083 C C . MET A 1 135 ? 6.340 17.397 -23.774 1.00 63.16 135 MET A C 1
ATOM 1085 O O . MET A 1 135 ? 6.955 17.518 -24.830 1.00 63.16 135 MET A O 1
ATOM 1089 N N . LYS A 1 136 ? 5.707 18.432 -23.209 1.00 66.75 136 LYS A N 1
ATOM 1090 C CA . LYS A 1 136 ? 5.864 19.813 -23.700 1.00 66.75 136 LYS A CA 1
ATOM 1091 C C . LYS A 1 136 ? 7.201 20.418 -23.286 1.00 66.75 136 LYS A C 1
ATOM 1093 O O . LYS A 1 136 ? 7.553 21.479 -23.797 1.00 66.75 136 LYS A O 1
ATOM 1098 N N . ASP A 1 137 ? 7.905 19.770 -22.363 1.00 66.31 137 ASP A N 1
ATOM 1099 C CA . ASP A 1 137 ? 9.191 20.235 -21.888 1.00 66.31 137 ASP A CA 1
ATOM 1100 C C . ASP A 1 137 ? 10.297 19.897 -22.895 1.00 66.31 137 ASP A C 1
ATOM 1102 O O . ASP A 1 137 ? 10.362 18.791 -23.445 1.00 66.31 137 ASP A O 1
ATOM 1106 N N . SER A 1 138 ? 11.167 20.871 -23.151 1.00 59.59 138 SER A N 1
ATOM 1107 C CA . SER A 1 138 ? 12.220 20.807 -24.179 1.00 59.59 138 SER A CA 1
ATOM 1108 C C . SER A 1 138 ? 13.281 19.738 -23.886 1.00 59.59 138 SER A C 1
ATOM 1110 O O . SER A 1 138 ? 13.993 19.325 -24.797 1.00 59.59 138 SER A O 1
ATOM 1112 N N . ASP A 1 139 ? 13.357 19.295 -22.628 1.00 65.00 139 ASP A N 1
ATOM 1113 C CA . ASP A 1 139 ? 14.267 18.266 -22.107 1.00 65.00 139 ASP A CA 1
ATOM 1114 C C . ASP A 1 139 ? 13.661 16.850 -22.132 1.00 65.00 139 ASP A C 1
ATOM 1116 O O . ASP A 1 139 ? 14.218 15.900 -21.574 1.00 65.00 139 ASP A O 1
ATOM 1120 N N . SER A 1 140 ? 12.498 16.674 -22.768 1.00 59.34 140 SER A N 1
ATOM 1121 C CA . SER A 1 140 ? 11.909 15.349 -22.941 1.00 59.34 140 SER A CA 1
ATOM 1122 C C . SER A 1 140 ? 12.818 14.489 -23.830 1.00 59.34 140 SER A C 1
ATOM 1124 O O . SER A 1 140 ? 12.965 14.713 -25.030 1.00 59.34 140 SER A O 1
ATOM 1126 N N . GLY A 1 141 ? 13.483 13.517 -23.198 1.00 64.19 141 GLY A N 1
ATOM 1127 C CA . GLY A 1 141 ? 14.407 12.585 -23.839 1.00 64.19 141 GLY A CA 1
ATOM 1128 C C . GLY A 1 141 ? 13.765 11.720 -24.931 1.00 64.19 141 GLY A C 1
ATOM 1129 O O . GLY A 1 141 ? 12.660 11.953 -25.428 1.00 64.19 141 GLY A O 1
ATOM 1130 N N . ARG A 1 142 ? 14.469 10.668 -25.353 1.00 64.31 142 ARG A N 1
ATOM 1131 C CA . ARG A 1 142 ? 14.012 9.855 -26.487 1.00 64.31 142 ARG A CA 1
ATOM 1132 C C . ARG A 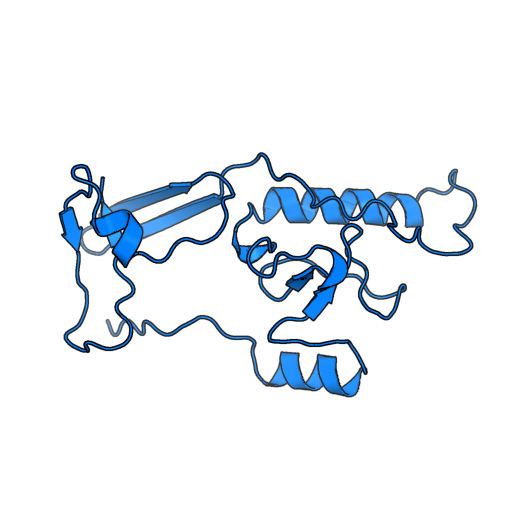1 142 ? 12.780 9.024 -26.115 1.00 64.31 142 ARG A C 1
ATOM 1134 O O . ARG A 1 142 ? 12.832 8.151 -25.250 1.00 64.31 142 ARG A O 1
ATOM 1141 N N . LEU A 1 143 ? 11.698 9.226 -26.863 1.00 63.34 143 LEU A N 1
ATOM 1142 C CA . LEU A 1 143 ? 10.447 8.487 -26.715 1.00 63.34 143 LEU A CA 1
ATOM 1143 C C . LEU A 1 143 ? 10.547 7.066 -27.300 1.00 63.34 143 LEU A C 1
ATOM 1145 O O . LEU A 1 143 ? 10.828 6.899 -28.491 1.00 63.34 143 LEU A O 1
ATOM 1149 N N . LEU A 1 144 ? 10.262 6.039 -26.492 1.00 61.31 144 LEU A N 1
ATOM 1150 C CA . LEU A 1 144 ? 10.145 4.651 -26.954 1.00 61.31 144 LEU A CA 1
ATOM 1151 C C . LEU A 1 144 ? 8.684 4.195 -26.951 1.00 61.31 144 LEU A C 1
ATOM 1153 O O . LEU A 1 144 ? 8.132 3.832 -25.914 1.00 61.31 144 LEU A O 1
ATOM 1157 N N . VAL A 1 145 ? 8.057 4.185 -28.127 1.00 59.81 145 VAL A N 1
ATOM 1158 C CA . VAL A 1 145 ? 6.649 3.799 -28.293 1.00 59.81 145 VAL A CA 1
ATOM 1159 C C . VAL A 1 145 ? 6.540 2.303 -28.588 1.00 59.81 145 VAL A C 1
ATOM 1161 O O . VAL A 1 145 ? 7.058 1.821 -29.594 1.00 59.81 145 VAL A O 1
ATOM 1164 N N . THR A 1 146 ? 5.833 1.561 -27.733 1.00 54.56 146 THR A N 1
ATOM 1165 C CA . THR A 1 146 ? 5.530 0.140 -27.958 1.00 54.56 146 THR A CA 1
ATOM 1166 C C . THR A 1 146 ? 4.046 -0.041 -28.302 1.00 54.56 146 THR A C 1
ATOM 1168 O O . THR A 1 146 ? 3.196 0.029 -27.419 1.00 54.56 146 THR A O 1
ATOM 1171 N N . GLY A 1 147 ? 3.729 -0.297 -29.578 1.00 52.78 147 GLY A N 1
ATOM 1172 C CA . GLY A 1 147 ? 2.369 -0.594 -30.069 1.00 52.78 147 GLY A CA 1
ATOM 1173 C C . GLY A 1 147 ? 1.769 0.484 -30.988 1.00 52.78 147 GLY A C 1
ATOM 1174 O O . GLY A 1 147 ? 2.222 1.621 -31.001 1.00 52.78 147 GLY A O 1
ATOM 1175 N N . MET A 1 148 ? 0.757 0.112 -31.786 1.00 48.25 148 MET A N 1
ATOM 1176 C CA . MET A 1 148 ? 0.101 0.990 -32.781 1.00 48.25 148 MET A CA 1
ATOM 1177 C C . MET A 1 148 ? -1.266 1.550 -32.337 1.00 48.25 148 MET A C 1
ATOM 1179 O O . MET A 1 148 ? -1.933 2.205 -33.133 1.00 48.25 148 MET A O 1
ATOM 1183 N N . ASN A 1 149 ? -1.727 1.294 -31.105 1.00 43.19 149 ASN A N 1
ATOM 1184 C CA . ASN A 1 149 ? -3.085 1.677 -30.699 1.00 43.19 149 ASN A CA 1
ATOM 1185 C C . ASN A 1 149 ? -3.104 2.995 -29.906 1.00 43.19 149 ASN A C 1
ATOM 1187 O O . ASN A 1 149 ? -2.518 3.115 -28.834 1.00 43.19 149 ASN A O 1
ATOM 1191 N N . THR A 1 150 ? -3.792 3.982 -30.470 1.00 45.66 150 THR A N 1
ATOM 1192 C CA . THR A 1 150 ? -3.705 5.425 -30.205 1.00 45.66 150 THR A CA 1
ATOM 1193 C C . THR A 1 150 ? -4.524 5.930 -29.014 1.00 45.66 150 THR A C 1
ATOM 1195 O O . THR A 1 150 ? -4.723 7.136 -28.898 1.00 45.66 150 THR A O 1
ATOM 1198 N N . LYS A 1 151 ? -5.031 5.055 -28.135 1.00 41.19 151 LYS A N 1
ATOM 1199 C CA . LYS A 1 151 ? -5.954 5.482 -27.063 1.00 41.19 151 LYS A CA 1
ATOM 1200 C C . LYS A 1 151 ? -5.400 5.426 -25.642 1.00 41.19 151 LYS A C 1
ATOM 1202 O O . LYS A 1 151 ? -5.843 6.222 -24.830 1.00 41.19 151 LYS A O 1
ATOM 1207 N N . GLU A 1 152 ? -4.408 4.586 -25.358 1.00 44.00 152 GLU A N 1
ATOM 1208 C CA . GLU A 1 152 ? -3.698 4.587 -24.069 1.00 44.00 152 GLU A CA 1
ATOM 1209 C C . GLU A 1 152 ? -2.260 4.101 -24.279 1.00 44.00 152 GLU A C 1
ATOM 1211 O O . GLU A 1 152 ? -1.926 2.932 -24.085 1.00 44.00 152 GLU A O 1
ATOM 1216 N N . LEU A 1 153 ? -1.389 5.001 -24.734 1.00 41.06 153 LEU A N 1
ATOM 1217 C CA . LEU A 1 153 ? 0.036 4.715 -24.831 1.00 41.06 153 LEU A CA 1
ATOM 1218 C C . LEU A 1 153 ? 0.659 4.846 -23.437 1.00 41.06 153 LEU A C 1
ATOM 1220 O O . LEU A 1 153 ? 0.751 5.939 -22.884 1.00 41.06 153 LEU A O 1
ATOM 1224 N N . ARG A 1 154 ? 1.118 3.731 -22.863 1.00 41.69 154 ARG A N 1
ATOM 1225 C CA . ARG A 1 154 ? 2.061 3.764 -21.738 1.00 41.69 154 ARG A CA 1
ATOM 1226 C C . ARG A 1 154 ? 3.461 3.770 -22.316 1.00 41.69 154 ARG A C 1
ATOM 1228 O O . ARG A 1 154 ? 3.929 2.754 -22.820 1.00 41.69 154 ARG A O 1
ATOM 1235 N N . ILE A 1 155 ? 4.071 4.947 -22.304 1.00 46.38 155 ILE A N 1
ATOM 1236 C CA . ILE A 1 155 ? 5.343 5.204 -22.965 1.00 46.38 155 ILE A CA 1
ATOM 1237 C C . ILE A 1 155 ? 6.457 5.254 -21.922 1.00 46.38 155 ILE A C 1
ATOM 1239 O O . ILE A 1 155 ? 6.281 5.825 -20.848 1.00 46.38 155 ILE A O 1
ATOM 1243 N N . PHE A 1 156 ? 7.598 4.650 -22.244 1.00 44.19 156 PHE A N 1
ATOM 1244 C CA . PHE A 1 156 ? 8.818 4.772 -21.455 1.00 44.19 156 PHE A CA 1
ATOM 1245 C C . PHE A 1 156 ? 9.660 5.906 -22.051 1.00 44.19 156 PHE A C 1
ATOM 1247 O O . PHE A 1 156 ? 9.990 5.872 -23.239 1.00 44.19 156 PHE A O 1
ATOM 1254 N N . SER A 1 157 ? 9.989 6.907 -21.234 1.00 34.50 157 SER A N 1
ATOM 1255 C CA . SER A 1 157 ? 11.044 7.874 -21.545 1.00 34.50 157 SER A CA 1
ATOM 1256 C C . SER A 1 157 ? 12.355 7.353 -20.962 1.00 34.50 157 SER A C 1
ATOM 1258 O O . SER A 1 157 ? 12.384 6.925 -19.804 1.00 34.50 157 SER A O 1
ATOM 1260 N N . ILE A 1 158 ? 13.414 7.341 -21.768 1.00 34.75 158 ILE A N 1
ATOM 1261 C CA . ILE A 1 158 ? 14.785 7.157 -21.290 1.00 34.75 158 ILE A CA 1
ATOM 1262 C C . ILE A 1 158 ? 15.435 8.537 -21.402 1.00 34.75 158 ILE A C 1
ATOM 1264 O O . ILE A 1 158 ? 15.563 9.056 -22.514 1.00 34.75 158 ILE A O 1
ATOM 1268 N N . TYR A 1 159 ? 15.745 9.130 -20.247 1.00 38.69 159 TYR A N 1
ATOM 1269 C CA . TYR A 1 159 ? 16.533 10.358 -20.136 1.00 38.69 159 TYR A CA 1
ATOM 1270 C C . TYR A 1 159 ? 17.997 10.069 -20.472 1.00 38.69 159 TYR A C 1
ATOM 1272 O O . TYR A 1 159 ? 18.495 9.007 -20.023 1.00 38.69 159 TYR A O 1
#

Sequence (159 aa):
GLFYFYMKTVDMDVFRALNDSCLVFDSRLVIDINFHTNDASIR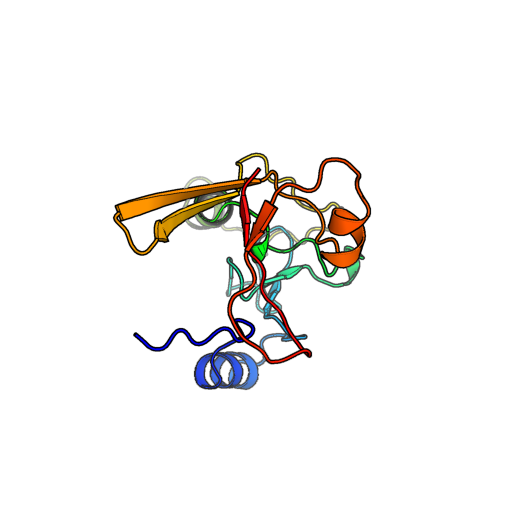AAGPITKFKRIYYNDYWRHEIANSVEIGHCLGDQLLDLFDPNIGKLKKPPTDNSLILPTFQQPKIIGALLPGNISYLHCVQPSSWEPLENSMKDSDSGRLLVTGMNTKELRIFSIY

Foldseek 3Di:
DDDDDDDDADDPVVVVVCVVVVWDADSAGEAAQLQATVPNVDGDAADRYAYDCLLVARQQGNPLAAVVQRVVSNVVSCVLCVPPVNPHDPGRDDDPPSDHDAGAAWHWDWDQDPPRDIDIDTGHRDGDDDVVVVVVDPPQADWDFDDDDDDDTPIDTDD

Radius of gyration: 19.13 Å; chains: 1; bounding box: 40×33×61 Å